Protein AF-A0A6V8P3B7-F1 (afdb_monomer)

Organism: NCBI:txid2754717

Mean predicted aligned error: 6.6 Å

Solvent-accessible surface area (backbone atoms only — not comparable to full-atom values): 3596 Å² total; per-residue (Å²): 110,68,71,58,53,51,52,52,52,51,52,49,50,52,56,51,49,52,52,54,55,48,52,44,29,69,74,42,25,78,44,93,94,33,50,55,13,61,64,47,48,56,59,53,50,50,50,53,51,50,51,52,49,54,51,55,74,70,48,82,84,71,128

pLDDT: mean 84.32, std 10.09, range [50.22, 94.94]

Foldseek 3Di:
DVVVVVVVVVVVVVVVLVVVLVVLCVVQHVDPVGPVSVVVNVVVVVVVVVVVVVVVVVPPPPD

Radius of gyration: 15.66 Å; Cα contacts (8 Å, |Δi|>4): 24; chains: 1; bounding box: 38×14×44 Å

Structure (mmCIF, N/CA/C/O backbone):
data_AF-A0A6V8P3B7-F1
#
_entry.id   AF-A0A6V8P3B7-F1
#
loop_
_atom_site.group_PDB
_atom_site.id
_atom_site.type_symbol
_atom_site.label_atom_id
_atom_site.label_alt_id
_atom_site.label_comp_id
_atom_site.label_asym_id
_atom_site.label_entity_id
_atom_site.label_seq_id
_atom_site.pdbx_PDB_ins_code
_atom_site.Cartn_x
_atom_site.Cartn_y
_atom_site.Cartn_z
_atom_site.occupancy
_atom_site.B_iso_or_equiv
_atom_site.auth_seq_id
_atom_site.auth_comp_id
_atom_site.auth_asym_id
_atom_site.auth_atom_id
_atom_site.pdbx_PDB_model_num
ATOM 1 N N . MET A 1 1 ? 24.473 5.429 -10.157 1.00 56.53 1 MET A N 1
ATOM 2 C CA . MET A 1 1 ? 23.146 6.088 -10.053 1.00 56.53 1 MET A CA 1
ATOM 3 C C . MET A 1 1 ? 21.980 5.103 -9.932 1.00 56.53 1 MET A C 1
ATOM 5 O O . MET A 1 1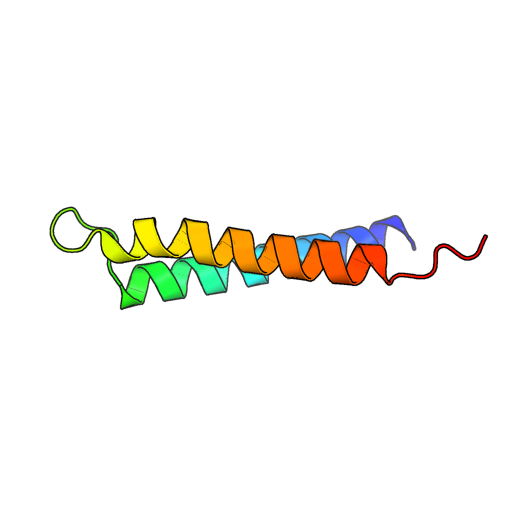 ? 21.072 5.395 -9.167 1.00 56.53 1 MET A O 1
ATOM 9 N N . TYR A 1 2 ? 22.023 3.934 -10.587 1.00 64.19 2 TYR A N 1
ATOM 10 C CA . TYR A 1 2 ? 20.978 2.894 -10.523 1.00 64.19 2 TYR A CA 1
ATOM 11 C C . TYR A 1 2 ? 20.584 2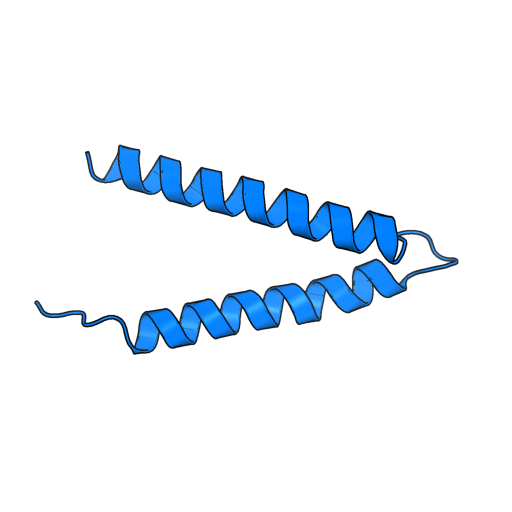.481 -9.091 1.00 64.19 2 TYR A C 1
ATOM 13 O O . TYR A 1 2 ? 19.423 2.587 -8.719 1.00 64.19 2 TYR A O 1
ATOM 21 N N . MET A 1 3 ? 21.563 2.144 -8.244 1.00 72.56 3 MET A N 1
ATOM 22 C CA . MET A 1 3 ? 21.313 1.742 -6.847 1.00 72.56 3 MET A CA 1
ATOM 23 C C . MET A 1 3 ? 20.746 2.876 -5.973 1.00 72.56 3 MET A C 1
ATOM 25 O O . MET A 1 3 ? 20.004 2.620 -5.028 1.00 72.56 3 MET A O 1
ATOM 29 N N . GLY A 1 4 ? 21.057 4.137 -6.299 1.00 82.38 4 GLY A N 1
ATOM 30 C CA . GLY A 1 4 ? 20.533 5.302 -5.579 1.00 82.38 4 GLY A CA 1
ATOM 31 C C . GLY A 1 4 ? 19.062 5.564 -5.900 1.00 82.38 4 GLY A C 1
ATOM 32 O O . GLY A 1 4 ? 18.246 5.703 -4.992 1.00 82.38 4 GLY A O 1
ATOM 33 N N . VAL A 1 5 ? 18.712 5.561 -7.189 1.00 88.12 5 VAL A N 1
ATOM 34 C CA . VAL A 1 5 ? 17.326 5.732 -7.652 1.00 88.12 5 VAL A CA 1
ATOM 35 C C . VAL A 1 5 ? 16.463 4.543 -7.230 1.00 88.12 5 VAL A C 1
ATOM 37 O O . VAL A 1 5 ? 15.374 4.744 -6.700 1.00 88.12 5 VAL A O 1
ATOM 40 N N . GLN A 1 6 ? 16.975 3.316 -7.362 1.00 87.00 6 GLN A N 1
ATOM 41 C CA . GLN A 1 6 ? 16.295 2.112 -6.886 1.00 87.00 6 GLN A CA 1
ATOM 42 C C . GLN A 1 6 ? 16.011 2.194 -5.381 1.00 87.00 6 GLN A C 1
ATOM 44 O O . GLN A 1 6 ? 14.881 1.975 -4.959 1.00 87.00 6 GLN A O 1
ATOM 49 N N . GLY A 1 7 ? 17.001 2.576 -4.568 1.00 88.31 7 GLY A N 1
ATOM 50 C CA . GLY A 1 7 ? 16.813 2.743 -3.127 1.00 88.31 7 GLY A CA 1
ATOM 51 C C . GLY A 1 7 ? 15.771 3.808 -2.771 1.00 88.31 7 GLY A C 1
ATOM 52 O O . GLY A 1 7 ? 14.981 3.606 -1.850 1.00 88.31 7 GLY A O 1
ATOM 53 N N . LEU A 1 8 ? 15.735 4.919 -3.510 1.00 90.75 8 LEU A N 1
ATOM 54 C CA . LEU A 1 8 ? 14.776 6.003 -3.291 1.00 90.75 8 LEU A CA 1
ATOM 55 C C . LEU A 1 8 ? 13.345 5.577 -3.649 1.00 90.75 8 LEU A C 1
ATOM 57 O O . LEU A 1 8 ? 12.430 5.811 -2.861 1.00 90.75 8 LEU A O 1
ATOM 61 N N . ILE A 1 9 ? 13.168 4.878 -4.774 1.00 90.88 9 ILE A N 1
ATOM 62 C CA . ILE A 1 9 ? 11.870 4.334 -5.197 1.00 90.88 9 ILE A CA 1
ATOM 63 C C . ILE A 1 9 ? 11.365 3.303 -4.183 1.00 90.88 9 ILE A C 1
ATOM 65 O O . ILE A 1 9 ? 10.233 3.413 -3.717 1.00 90.88 9 ILE A O 1
ATOM 69 N N . THR A 1 10 ? 12.202 2.343 -3.776 1.00 90.25 10 THR A N 1
ATOM 70 C CA . THR A 1 10 ? 11.793 1.295 -2.830 1.00 90.25 10 THR A CA 1
ATOM 71 C C . THR A 1 10 ? 11.428 1.881 -1.468 1.00 90.25 10 THR A C 1
ATOM 73 O O . THR A 1 10 ? 10.402 1.522 -0.895 1.00 90.25 10 THR A O 1
ATOM 76 N N . LYS A 1 11 ? 12.221 2.827 -0.947 1.00 92.75 11 LYS A N 1
ATOM 77 C CA . LYS A 1 11 ? 11.909 3.491 0.328 1.00 92.75 11 LYS A CA 1
ATOM 78 C C . LYS A 1 11 ? 10.650 4.351 0.240 1.00 92.75 11 LYS A C 1
ATOM 80 O O . LYS A 1 11 ? 9.854 4.335 1.176 1.00 92.75 11 LYS A O 1
ATOM 85 N N . GLY A 1 12 ? 10.448 5.049 -0.878 1.00 93.75 12 GLY A N 1
ATOM 86 C CA . GLY A 1 12 ? 9.216 5.788 -1.149 1.00 93.75 12 GLY A CA 1
ATOM 87 C C . GLY A 1 12 ? 7.994 4.870 -1.159 1.00 93.75 12 GLY A C 1
ATOM 88 O O . GLY A 1 12 ? 7.008 5.158 -0.486 1.00 93.75 12 GLY A O 1
ATOM 89 N N . ALA A 1 13 ? 8.087 3.722 -1.833 1.00 91.00 13 ALA A N 1
ATOM 90 C CA . ALA A 1 13 ? 7.024 2.722 -1.863 1.00 91.00 13 ALA A CA 1
ATOM 91 C C . ALA A 1 13 ? 6.706 2.169 -0.465 1.00 91.00 13 ALA A C 1
ATOM 93 O O . ALA A 1 13 ? 5.537 2.084 -0.094 1.00 91.00 13 ALA A O 1
ATOM 94 N N . ILE A 1 14 ? 7.729 1.859 0.341 1.00 92.75 14 ILE A N 1
ATOM 95 C CA . ILE A 1 14 ? 7.549 1.392 1.726 1.00 92.75 14 ILE A CA 1
ATOM 96 C C . ILE A 1 14 ? 6.857 2.462 2.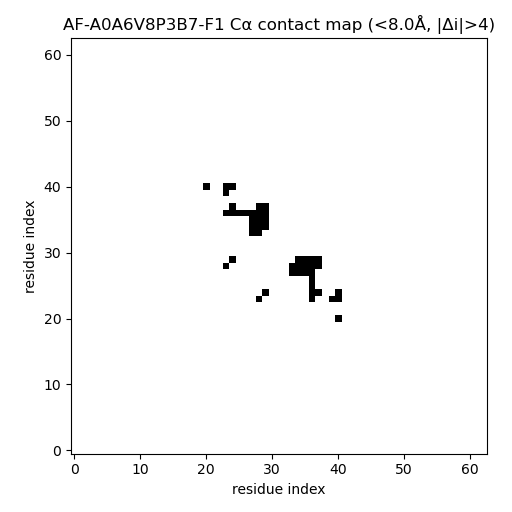580 1.00 92.75 14 ILE A C 1
ATOM 98 O O . ILE A 1 14 ? 5.921 2.145 3.314 1.00 92.75 14 ILE A O 1
ATOM 102 N N . ALA A 1 15 ? 7.283 3.725 2.474 1.00 94.50 15 ALA A N 1
ATOM 103 C CA . ALA A 1 15 ? 6.668 4.834 3.201 1.00 94.50 15 ALA A CA 1
ATOM 104 C C . ALA A 1 15 ? 5.202 5.050 2.792 1.00 94.50 15 ALA A C 1
ATOM 106 O O . ALA A 1 15 ? 4.347 5.316 3.631 1.00 94.50 15 ALA A O 1
ATOM 107 N N . PHE A 1 16 ? 4.888 4.902 1.507 1.00 92.69 16 PHE A N 1
ATOM 108 C CA . PHE A 1 16 ? 3.519 5.037 1.024 1.00 92.69 16 PHE A CA 1
ATOM 109 C C . PHE A 1 16 ? 2.633 3.876 1.498 1.00 92.69 16 PHE A C 1
ATOM 111 O O . PHE A 1 16 ? 1.514 4.091 1.969 1.00 92.69 16 PHE A O 1
ATOM 118 N N . ALA A 1 17 ? 3.157 2.648 1.449 1.00 90.62 17 ALA A N 1
ATOM 119 C CA . ALA A 1 17 ? 2.462 1.456 1.920 1.00 90.62 17 ALA A CA 1
ATOM 120 C C . ALA A 1 17 ? 2.136 1.533 3.420 1.00 90.62 17 ALA A C 1
ATOM 122 O O . ALA A 1 17 ? 1.016 1.210 3.822 1.00 90.62 17 ALA A O 1
ATOM 123 N N . SER A 1 18 ? 3.072 2.011 4.248 1.00 91.19 18 SER A N 1
ATOM 124 C CA . SER A 1 18 ? 2.847 2.155 5.689 1.00 91.19 18 SER A CA 1
ATOM 125 C C . SER A 1 18 ? 1.791 3.214 6.017 1.00 91.19 18 SER A C 1
ATOM 127 O O . SER A 1 18 ? 0.958 2.980 6.896 1.00 91.19 18 SER A O 1
ATOM 129 N N . VAL A 1 19 ? 1.745 4.332 5.283 1.00 93.56 19 VAL A N 1
ATOM 130 C CA . VAL A 1 19 ? 0.683 5.344 5.431 1.00 93.56 19 VAL A CA 1
ATOM 131 C C . VAL A 1 19 ? -0.687 4.758 5.088 1.00 93.56 19 VAL A C 1
ATOM 133 O O . VAL A 1 19 ? -1.620 4.898 5.879 1.00 93.56 19 VAL A O 1
ATOM 136 N N . ILE A 1 20 ? -0.812 4.066 3.951 1.00 89.88 20 ILE A N 1
ATOM 137 C CA . ILE A 1 20 ? -2.084 3.465 3.519 1.00 89.88 20 ILE A CA 1
ATOM 138 C C . ILE A 1 20 ? -2.570 2.433 4.542 1.00 89.88 20 ILE A C 1
ATOM 140 O O . ILE A 1 20 ? -3.717 2.507 4.989 1.00 89.88 20 ILE A O 1
ATOM 144 N N . ALA A 1 21 ? -1.696 1.514 4.960 1.00 88.00 21 ALA A N 1
ATOM 145 C CA . ALA A 1 21 ? -2.033 0.489 5.944 1.00 88.00 21 ALA A CA 1
ATOM 146 C C . ALA A 1 21 ? -2.476 1.108 7.280 1.00 88.00 21 ALA A C 1
ATOM 148 O O . ALA A 1 21 ? -3.489 0.701 7.849 1.00 88.00 21 ALA A O 1
ATOM 149 N N . THR A 1 22 ? -1.775 2.146 7.745 1.00 90.12 22 THR A N 1
ATOM 150 C CA . THR A 1 22 ? -2.116 2.850 8.991 1.00 90.12 22 THR A CA 1
ATOM 151 C C . THR A 1 22 ? -3.475 3.543 8.897 1.00 90.12 22 THR A C 1
ATOM 153 O O . THR A 1 22 ? -4.262 3.479 9.838 1.00 90.12 22 THR A O 1
ATOM 156 N N . GLN A 1 23 ? -3.796 4.172 7.763 1.00 89.12 23 GLN A N 1
ATOM 157 C CA . GLN A 1 23 ? -5.092 4.828 7.557 1.00 89.12 23 GLN A CA 1
ATOM 158 C C . GLN A 1 23 ? -6.253 3.830 7.513 1.00 89.12 23 GLN A C 1
ATOM 160 O O . GLN A 1 23 ? -7.303 4.086 8.105 1.00 89.12 23 GLN A O 1
ATOM 165 N N . ILE A 1 24 ? -6.063 2.683 6.856 1.00 87.00 24 ILE A N 1
ATOM 166 C CA . ILE A 1 24 ? -7.056 1.600 6.835 1.00 87.00 24 ILE A CA 1
ATOM 167 C C . ILE A 1 24 ? -7.315 1.109 8.255 1.00 87.00 24 ILE A C 1
ATOM 169 O O . ILE A 1 24 ? -8.465 1.042 8.689 1.00 87.00 24 ILE A O 1
ATOM 173 N N . LEU A 1 25 ? -6.246 0.839 8.998 1.00 86.50 25 LEU A N 1
ATOM 174 C CA . LEU A 1 25 ? -6.337 0.307 10.347 1.00 86.50 25 LEU A CA 1
ATOM 175 C C . LEU A 1 25 ? -6.934 1.322 11.335 1.00 86.50 25 LEU A C 1
ATOM 177 O O . LEU A 1 25 ? -7.738 0.959 12.189 1.00 86.50 25 LEU A O 1
ATOM 181 N N . SER A 1 26 ? -6.610 2.608 11.175 1.00 85.38 26 SER A N 1
ATOM 182 C CA . SER A 1 26 ? -7.149 3.693 11.998 1.00 85.38 26 SER A CA 1
ATOM 183 C C . SER A 1 26 ? -8.644 3.934 11.757 1.00 85.38 26 SER A C 1
ATOM 185 O O . SER A 1 26 ? -9.373 4.186 12.714 1.00 85.38 26 SER A O 1
ATOM 187 N N . LYS A 1 27 ? -9.125 3.824 10.508 1.00 84.44 27 LYS A N 1
ATOM 188 C CA . LYS A 1 27 ? -10.541 4.058 10.170 1.00 84.44 27 LYS A CA 1
ATOM 189 C C . LYS A 1 27 ? -11.438 2.840 10.396 1.00 84.44 27 LYS A C 1
ATOM 191 O O . LYS A 1 27 ? -12.567 3.006 10.846 1.00 84.44 27 LYS A O 1
ATOM 196 N N . PHE A 1 28 ? -10.959 1.636 10.082 1.00 81.44 28 PHE A N 1
ATOM 197 C CA . PHE A 1 28 ? -11.753 0.400 10.159 1.00 81.44 28 PHE A CA 1
ATOM 198 C C . PHE A 1 28 ? -11.505 -0.423 11.431 1.00 81.44 28 PHE A C 1
ATOM 200 O O . PHE A 1 28 ? -12.227 -1.390 11.677 1.00 81.44 28 PHE A O 1
ATOM 207 N N . GLY A 1 29 ? -10.543 -0.011 12.260 1.00 79.94 29 GLY A N 1
ATOM 208 C CA . GLY A 1 29 ? -10.227 -0.635 13.539 1.00 79.94 29 GLY A CA 1
ATOM 209 C C . GLY A 1 29 ? -9.233 -1.795 13.435 1.00 79.94 29 GLY A C 1
ATOM 210 O O . GLY A 1 29 ? -9.140 -2.492 12.423 1.00 79.94 29 GLY A O 1
ATOM 211 N N . SER A 1 30 ? -8.486 -1.984 14.522 1.00 73.38 30 SER A N 1
ATOM 212 C CA . SER A 1 30 ? -7.493 -3.051 14.741 1.00 73.38 30 SER A CA 1
ATOM 213 C C . SER A 1 30 ? -7.793 -3.920 15.965 1.00 73.38 30 SER A C 1
ATOM 215 O O . SER A 1 30 ? -7.007 -4.803 16.301 1.00 73.38 30 SER A O 1
ATOM 217 N N . THR A 1 31 ? -8.898 -3.661 16.660 1.00 74.25 31 THR A N 1
ATOM 218 C CA . THR A 1 31 ? -9.240 -4.305 17.937 1.00 74.25 31 THR A CA 1
ATOM 219 C C . THR A 1 31 ? -10.219 -5.457 17.708 1.00 74.25 31 THR A C 1
ATOM 221 O O . THR A 1 31 ? -10.950 -5.448 16.722 1.00 74.25 31 THR A O 1
ATOM 224 N N . PHE A 1 32 ? -10.285 -6.423 18.634 1.00 68.19 32 PHE A N 1
ATOM 225 C CA . PHE A 1 32 ? -11.238 -7.548 18.603 1.00 68.19 32 PHE A CA 1
ATOM 226 C C . PHE A 1 32 ? -12.695 -7.128 18.344 1.00 68.19 32 PHE A C 1
ATOM 228 O O . PHE A 1 32 ? -13.424 -7.845 17.667 1.00 68.19 32 PHE A O 1
ATOM 235 N N . ASP A 1 33 ? -13.090 -5.945 18.817 1.00 72.00 33 ASP A N 1
ATOM 236 C CA . ASP A 1 33 ? -14.424 -5.369 18.609 1.00 72.00 33 ASP A CA 1
ATOM 237 C C . ASP A 1 33 ? -14.684 -4.905 17.159 1.00 72.00 33 ASP A C 1
ATOM 239 O O . ASP A 1 33 ? -15.822 -4.863 16.696 1.00 72.00 33 ASP A O 1
ATOM 243 N N . LYS A 1 34 ? -13.628 -4.539 16.419 1.00 72.62 34 LYS A N 1
ATOM 244 C CA . LYS A 1 34 ? -13.690 -4.044 15.032 1.00 72.62 34 LYS A CA 1
ATOM 245 C C . LYS A 1 34 ? -12.515 -4.599 14.212 1.00 72.62 34 LYS A C 1
ATOM 247 O O . LYS A 1 34 ? -11.565 -3.866 13.938 1.00 72.62 34 LYS A O 1
ATOM 252 N N . PRO A 1 35 ? -12.573 -5.876 13.788 1.00 80.56 35 PRO A N 1
ATOM 253 C CA . PRO A 1 35 ? -11.488 -6.528 13.050 1.00 80.56 35 PRO A CA 1
ATOM 254 C C . PRO A 1 35 ? -11.460 -6.168 11.555 1.00 80.56 35 PRO A C 1
ATOM 256 O O . PRO A 1 35 ? -10.590 -6.631 10.816 1.00 80.56 35 PRO A O 1
ATOM 259 N N . PHE A 1 36 ? -12.413 -5.362 11.078 1.00 79.00 36 PHE A N 1
ATOM 260 C CA . PHE A 1 36 ? -12.593 -5.074 9.655 1.00 79.00 36 PHE A CA 1
ATOM 261 C C . PHE A 1 36 ? -11.362 -4.441 8.999 1.00 79.00 36 PHE A C 1
ATOM 263 O O . PHE A 1 36 ? -11.109 -4.714 7.828 1.00 79.00 36 PHE A O 1
ATOM 270 N N . GLY A 1 37 ? -10.557 -3.662 9.733 1.00 80.12 37 GLY A N 1
ATOM 271 C CA . GLY A 1 37 ? -9.322 -3.093 9.188 1.00 80.12 37 GLY A CA 1
ATOM 272 C C . GLY A 1 37 ? -8.300 -4.155 8.782 1.00 80.12 37 GLY A C 1
ATOM 273 O O . GLY A 1 37 ? -7.661 -4.018 7.743 1.00 80.12 37 GLY A O 1
ATOM 274 N N . ILE A 1 38 ? -8.202 -5.254 9.534 1.00 82.25 38 ILE A N 1
ATOM 275 C CA . ILE A 1 38 ? -7.302 -6.375 9.223 1.00 82.25 38 ILE A CA 1
ATOM 276 C C . ILE A 1 38 ? -7.806 -7.133 7.991 1.00 82.25 38 ILE A C 1
ATOM 278 O O . ILE A 1 38 ? -7.028 -7.409 7.077 1.00 82.25 38 ILE A O 1
ATOM 282 N N . TYR A 1 39 ? -9.114 -7.402 7.927 1.00 86.12 39 TYR A N 1
ATOM 283 C CA . TYR A 1 39 ? -9.721 -8.078 6.779 1.00 86.12 39 TYR A CA 1
ATOM 284 C C . TYR A 1 39 ? -9.641 -7.263 5.490 1.00 86.12 39 TYR A C 1
ATOM 286 O O . TYR A 1 39 ? -9.479 -7.864 4.437 1.00 86.12 39 TYR A O 1
ATOM 294 N N . LEU A 1 40 ? -9.728 -5.928 5.547 1.00 85.56 40 LEU A N 1
ATOM 295 C CA . LEU A 1 40 ? -9.594 -5.068 4.366 1.00 85.56 40 LEU A CA 1
ATOM 296 C C . LEU A 1 40 ? -8.141 -4.861 3.927 1.00 85.56 40 LEU A C 1
ATOM 298 O O . LEU A 1 40 ? -7.897 -4.625 2.744 1.00 85.56 40 LEU A O 1
ATOM 302 N N . CYS A 1 41 ? -7.173 -4.967 4.839 1.00 86.75 41 CYS A N 1
ATOM 303 C CA . CYS A 1 41 ? -5.768 -4.740 4.509 1.00 86.75 41 CYS A CA 1
ATOM 304 C C . CYS A 1 41 ? -5.259 -5.740 3.452 1.00 86.75 41 CYS A C 1
ATOM 306 O O . CYS A 1 41 ? -4.584 -5.348 2.502 1.00 86.75 41 CYS A O 1
ATOM 308 N N . GLY A 1 42 ? -5.650 -7.016 3.563 1.00 86.50 42 GLY A N 1
ATOM 309 C CA . GLY A 1 42 ? -5.295 -8.068 2.600 1.00 86.50 42 GLY A CA 1
ATOM 310 C C . GLY A 1 42 ? -5.803 -7.808 1.170 1.00 86.50 42 GLY A C 1
ATOM 311 O O . GLY A 1 42 ? -4.989 -7.741 0.249 1.00 86.50 42 GLY A O 1
ATOM 312 N 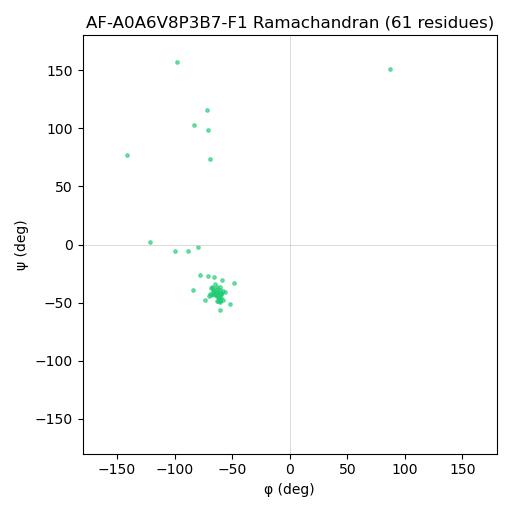N . PRO A 1 43 ? -7.117 -7.614 0.955 1.00 90.56 43 PRO A N 1
ATOM 313 C CA . PRO A 1 43 ? -7.696 -7.255 -0.338 1.00 90.56 43 PRO A CA 1
ATOM 314 C C . PRO A 1 43 ? -7.097 -5.984 -0.943 1.00 90.56 43 PRO A C 1
ATOM 316 O O . PRO A 1 43 ? -6.828 -5.949 -2.141 1.00 90.56 43 PRO A O 1
ATOM 319 N N . VAL A 1 44 ? -6.848 -4.948 -0.132 1.00 90.56 44 VAL A N 1
ATOM 320 C CA . VAL A 1 44 ? -6.235 -3.704 -0.624 1.00 90.56 44 VAL A CA 1
ATOM 321 C C . VAL A 1 44 ? -4.800 -3.947 -1.092 1.00 90.56 44 VAL A C 1
ATOM 323 O O . VAL A 1 44 ? -4.426 -3.474 -2.166 1.00 90.56 44 VAL A O 1
ATOM 326 N N . ALA A 1 45 ? -4.015 -4.722 -0.339 1.00 89.38 45 ALA A N 1
ATOM 327 C CA . ALA A 1 45 ? -2.674 -5.117 -0.759 1.00 89.38 45 ALA A CA 1
ATOM 328 C C . ALA A 1 45 ? -2.713 -5.933 -2.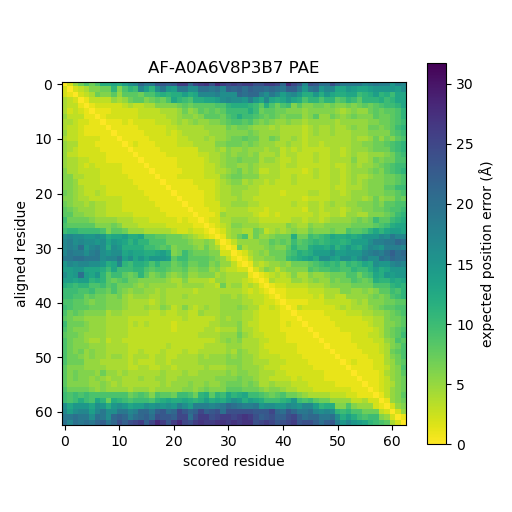063 1.00 89.38 45 ALA A C 1
ATOM 330 O O . ALA A 1 45 ? -1.980 -5.619 -2.999 1.00 89.38 45 ALA A O 1
ATOM 331 N N . ALA A 1 46 ? -3.617 -6.913 -2.164 1.00 92.12 46 ALA A N 1
ATOM 332 C CA . ALA A 1 46 ? -3.783 -7.734 -3.361 1.00 92.12 46 ALA A CA 1
ATOM 333 C C . ALA A 1 46 ? -4.147 -6.900 -4.600 1.00 92.12 46 ALA A C 1
ATOM 335 O O . ALA A 1 46 ? -3.571 -7.115 -5.665 1.00 92.12 46 ALA A O 1
ATOM 336 N N . LEU A 1 47 ? -5.043 -5.915 -4.463 1.00 94.31 47 LEU A N 1
ATOM 337 C CA . LEU A 1 47 ? -5.382 -4.989 -5.547 1.00 94.31 47 LEU A CA 1
ATOM 338 C C . LEU A 1 47 ? -4.165 -4.178 -6.002 1.00 94.31 47 LEU A C 1
ATOM 340 O O . LEU A 1 47 ? -3.905 -4.094 -7.200 1.00 94.31 47 LEU A O 1
ATOM 344 N N . PHE A 1 48 ? -3.392 -3.622 -5.067 1.00 91.25 48 PHE A N 1
ATOM 345 C CA . PHE A 1 48 ? -2.178 -2.872 -5.400 1.00 91.25 48 PHE A CA 1
ATOM 346 C C . PHE A 1 48 ? -1.137 -3.742 -6.115 1.00 91.25 48 PHE A C 1
ATOM 348 O O . PHE A 1 48 ? -0.55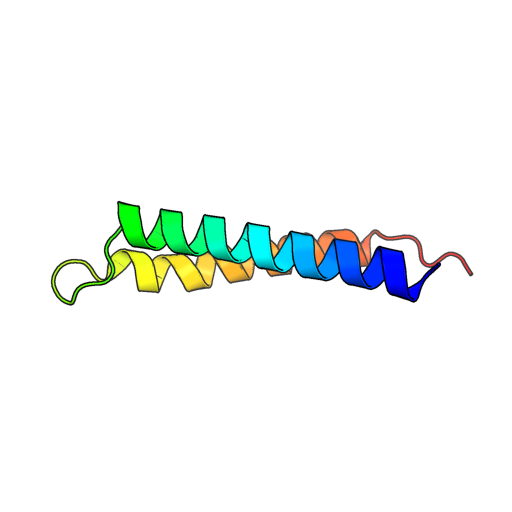5 -3.314 -7.112 1.00 91.25 48 PHE A O 1
ATOM 355 N N . THR A 1 49 ? -0.929 -4.976 -5.649 1.00 91.31 49 THR A N 1
ATOM 356 C CA . THR A 1 49 ? -0.022 -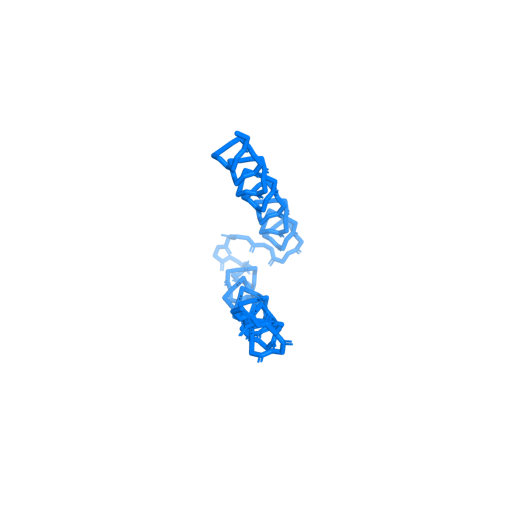5.930 -6.298 1.00 91.31 49 THR A CA 1
ATOM 357 C C . THR A 1 49 ? -0.511 -6.316 -7.692 1.00 91.31 49 THR A C 1
ATOM 359 O O . THR A 1 49 ? 0.293 -6.359 -8.620 1.00 91.31 49 THR A O 1
ATOM 362 N N . LEU A 1 50 ? -1.814 -6.546 -7.870 1.00 94.94 50 LEU A N 1
ATOM 363 C CA . LEU A 1 50 ? -2.405 -6.891 -9.162 1.00 94.94 50 LEU A CA 1
ATOM 364 C C . LEU A 1 50 ? -2.264 -5.738 -10.164 1.00 94.94 50 LEU A C 1
ATOM 366 O O . LEU A 1 50 ? -1.878 -5.969 -11.307 1.00 94.94 50 LEU A O 1
ATOM 370 N N . ILE A 1 51 ? -2.489 -4.493 -9.733 1.00 93.19 51 ILE A N 1
ATOM 371 C CA . ILE A 1 51 ? -2.245 -3.304 -10.563 1.00 93.19 51 ILE A CA 1
ATOM 372 C C . ILE A 1 51 ? -0.768 -3.231 -10.963 1.00 93.19 51 ILE A C 1
ATOM 374 O O . ILE A 1 51 ? -0.464 -3.067 -12.143 1.00 93.19 51 ILE A O 1
ATOM 378 N N . GLY A 1 52 ? 0.152 -3.406 -10.008 1.00 88.88 52 GLY A N 1
ATOM 379 C CA . GLY A 1 52 ? 1.589 -3.439 -10.289 1.00 88.88 52 GLY A CA 1
ATOM 380 C C . GLY A 1 52 ? 1.969 -4.529 -11.295 1.00 88.88 52 GLY A C 1
ATOM 381 O O . GLY A 1 52 ? 2.753 -4.278 -12.205 1.00 88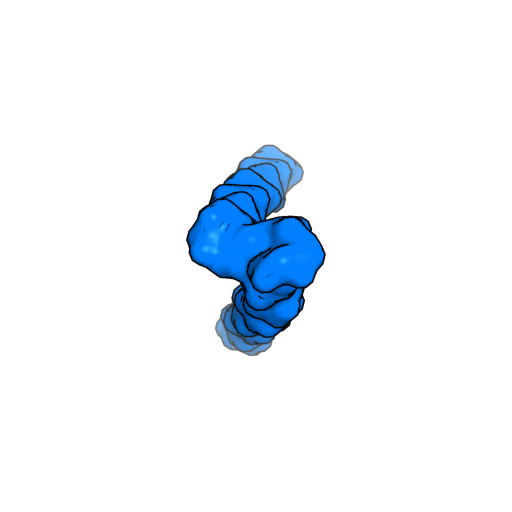.88 52 GLY A O 1
ATOM 382 N N . PHE A 1 53 ? 1.358 -5.709 -11.185 1.00 92.50 53 PHE A N 1
ATOM 383 C CA . PHE A 1 53 ? 1.549 -6.817 -12.116 1.00 92.50 53 PHE A CA 1
ATOM 384 C C . PHE A 1 53 ? 1.040 -6.495 -13.529 1.00 92.50 53 PHE A C 1
ATOM 386 O O . PHE A 1 53 ? 1.749 -6.752 -14.498 1.00 92.50 53 PHE A O 1
ATOM 393 N N . ILE A 1 54 ? -0.140 -5.877 -13.664 1.00 93.44 54 ILE A N 1
ATOM 394 C CA . ILE A 1 54 ? -0.670 -5.438 -14.968 1.00 93.44 54 ILE A CA 1
ATOM 395 C C . ILE A 1 54 ? 0.240 -4.380 -15.600 1.00 93.44 54 ILE A C 1
ATOM 397 O O . ILE A 1 54 ? 0.543 -4.460 -16.790 1.00 93.44 54 ILE A O 1
ATOM 401 N N . ILE A 1 55 ? 0.697 -3.401 -14.813 1.00 90.50 55 ILE A N 1
ATOM 402 C CA . ILE A 1 55 ? 1.634 -2.375 -15.290 1.00 90.50 55 ILE A CA 1
ATOM 403 C C . ILE A 1 55 ? 2.927 -3.035 -15.770 1.00 90.50 55 ILE A C 1
ATOM 405 O O . ILE A 1 55 ? 3.432 -2.680 -16.830 1.00 90.50 55 ILE A O 1
ATOM 409 N N . PHE A 1 56 ? 3.435 -4.018 -15.024 1.00 87.75 56 PHE A N 1
ATOM 410 C CA . PHE A 1 56 ? 4.637 -4.761 -15.389 1.00 87.75 56 PHE A CA 1
ATOM 411 C C . PHE A 1 56 ? 4.459 -5.568 -16.683 1.00 87.7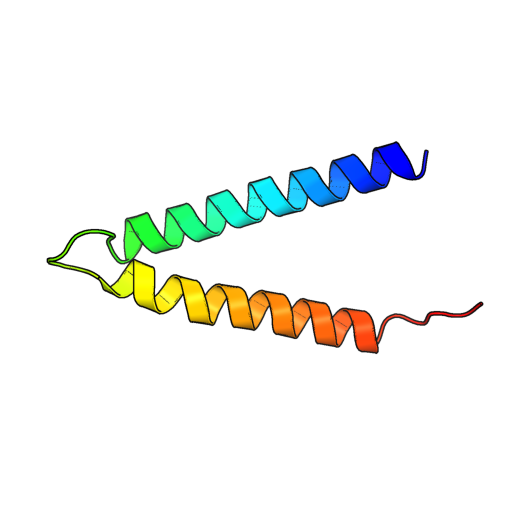5 56 PHE A C 1
ATOM 413 O O . PHE A 1 56 ? 5.351 -5.575 -17.522 1.00 87.75 56 PHE A O 1
ATOM 420 N N . LEU A 1 57 ? 3.292 -6.187 -16.885 1.00 89.38 57 LEU A N 1
ATOM 421 C CA . LEU A 1 57 ? 2.921 -6.884 -18.125 1.00 89.38 57 LEU A CA 1
ATOM 422 C C . LEU A 1 57 ? 2.915 -5.965 -19.349 1.00 89.38 57 LEU A C 1
ATOM 424 O O . LEU A 1 57 ? 3.264 -6.395 -20.444 1.00 89.38 57 LEU A O 1
ATOM 428 N N . HIS A 1 58 ? 2.490 -4.714 -19.169 1.00 85.94 58 HIS A N 1
ATOM 429 C CA . HIS A 1 58 ? 2.455 -3.722 -20.240 1.00 85.94 58 HIS A CA 1
ATOM 430 C C . HIS A 1 58 ? 3.766 -2.939 -20.372 1.00 85.94 58 HIS A C 1
ATOM 432 O O . HIS A 1 58 ? 3.904 -2.133 -21.292 1.00 85.94 58 HIS A O 1
ATOM 438 N N . TYR A 1 59 ? 4.719 -3.145 -19.459 1.00 81.38 59 TYR A N 1
ATOM 439 C CA . TYR A 1 59 ? 6.003 -2.472 -19.513 1.00 81.38 59 TYR A CA 1
ATOM 440 C C . TYR A 1 59 ? 6.814 -3.071 -20.667 1.00 81.38 59 TYR A C 1
ATOM 442 O O . TYR A 1 59 ? 7.138 -4.261 -20.632 1.00 81.38 59 TYR A O 1
ATOM 450 N N . PRO A 1 60 ? 7.142 -2.287 -21.709 1.00 70.88 60 PRO A N 1
ATOM 451 C CA . PRO A 1 60 ? 7.903 -2.798 -22.828 1.00 70.88 60 PRO A CA 1
ATOM 452 C C . PRO A 1 60 ? 9.334 -3.039 -22.350 1.00 70.88 60 PRO A C 1
ATOM 454 O O . PRO A 1 60 ? 10.152 -2.121 -22.303 1.00 70.88 60 PRO A O 1
ATOM 457 N N . PHE A 1 61 ? 9.654 -4.287 -22.015 1.00 63.78 61 PHE A N 1
ATOM 458 C CA . PHE A 1 61 ? 11.032 -4.765 -22.016 1.00 63.78 61 PHE A CA 1
ATOM 459 C C . PHE A 1 61 ? 11.487 -4.836 -23.474 1.00 63.78 61 PHE A C 1
ATOM 461 O O . PHE A 1 61 ? 11.519 -5.893 -24.095 1.00 63.78 61 PHE A O 1
ATOM 468 N N . ARG A 1 62 ? 11.726 -3.663 -24.059 1.00 56.94 62 ARG A N 1
ATOM 469 C CA . ARG A 1 62 ? 12.427 -3.534 -25.325 1.00 56.94 62 ARG A CA 1
ATOM 470 C C . ARG A 1 62 ? 13.906 -3.579 -24.962 1.00 56.94 62 ARG A C 1
ATOM 472 O O . ARG A 1 62 ? 14.406 -2.629 -24.361 1.00 56.94 62 ARG A O 1
ATOM 479 N N . GLU A 1 63 ? 14.525 -4.729 -25.210 1.00 50.22 63 GLU A N 1
ATOM 480 C CA . GLU A 1 63 ? 15.984 -4.835 -25.314 1.00 50.22 63 GLU A CA 1
ATOM 481 C C . GLU A 1 63 ? 16.531 -3.817 -26.325 1.00 50.22 63 GLU A C 1
ATOM 483 O O . GLU A 1 63 ? 15.822 -3.520 -27.322 1.00 50.22 63 GLU A O 1
#

Sequence (63 aa):
MYMGVQGLITKGAIAFASVIATQILSKFGSTFDKPFGIYLCGPVAALFTLIGFIIFLHYPFRE

Secondary structure (DSSP, 8-state):
-HHHHHHHHHHHHHHHHHHHHHHHHHHH--STT--HHHHHHHHHHHHHHHHHHHHHHHS----